Protein AF-A0A536Y989-F1 (afdb_monomer)

Foldseek 3Di:
DDDPVVVVVVVCVVVVDDDPQQAQVSCVVLVHQGCDDPSVVVVVCQVPDDPVPNPPPDPPVVVVVVVVVVVVVVVPD

Secondary structure (DSSP, 8-state):
--SSHHHHHHHHHHTT------SHHHHHHHTPPPSSTTHHHHHHHHHHS-GGGTTS---HHHHHHHHHHHHHTTTT-

Structure (mmCIF, N/CA/C/O backbone):
data_AF-A0A536Y989-F1
#
_entry.id   AF-A0A536Y989-F1
#
loop_
_atom_site.group_PDB
_atom_site.i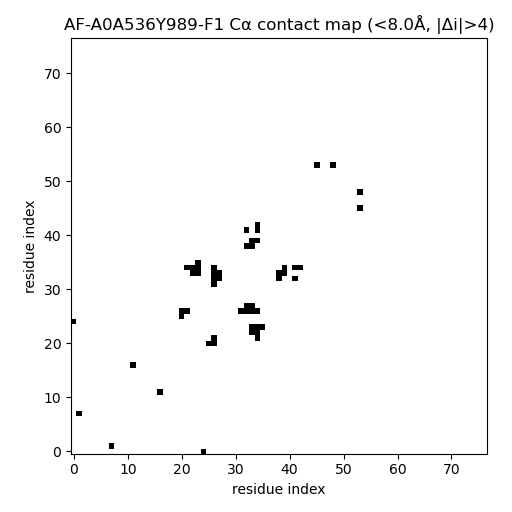d
_atom_site.type_symbol
_atom_site.label_atom_id
_atom_site.label_alt_id
_atom_site.label_comp_id
_atom_site.label_asym_id
_atom_site.label_entity_id
_atom_site.label_seq_id
_atom_site.pdbx_PDB_ins_code
_atom_site.Cartn_x
_atom_site.Cartn_y
_atom_site.Cartn_z
_atom_site.occupancy
_atom_site.B_iso_or_equiv
_atom_site.auth_seq_id
_atom_site.auth_comp_id
_atom_site.auth_asym_id
_atom_site.auth_atom_id
_atom_site.pdbx_PDB_model_num
ATOM 1 N N . SER A 1 1 ? 8.390 3.588 7.550 1.00 71.31 1 SER A N 1
ATOM 2 C CA . SER A 1 1 ? 7.436 3.069 8.538 1.00 71.31 1 SER A CA 1
ATOM 3 C C . SER A 1 1 ? 6.776 4.233 9.250 1.00 71.31 1 SER A C 1
ATOM 5 O O . SER A 1 1 ? 7.250 5.364 9.130 1.00 71.31 1 SER A O 1
ATOM 7 N N . PHE A 1 2 ? 5.679 3.950 9.942 1.00 78.00 2 PHE A N 1
ATOM 8 C CA . PHE A 1 2 ? 5.014 4.908 10.811 1.00 78.00 2 PHE A CA 1
ATOM 9 C C . PHE A 1 2 ? 5.782 5.007 12.133 1.00 78.00 2 PHE A C 1
ATOM 11 O O . PHE A 1 2 ? 6.192 3.988 12.689 1.00 78.00 2 PHE A O 1
ATOM 18 N N . GLN A 1 3 ? 6.002 6.228 12.609 1.00 90.06 3 GLN A N 1
ATOM 19 C CA . GLN A 1 3 ? 6.280 6.469 14.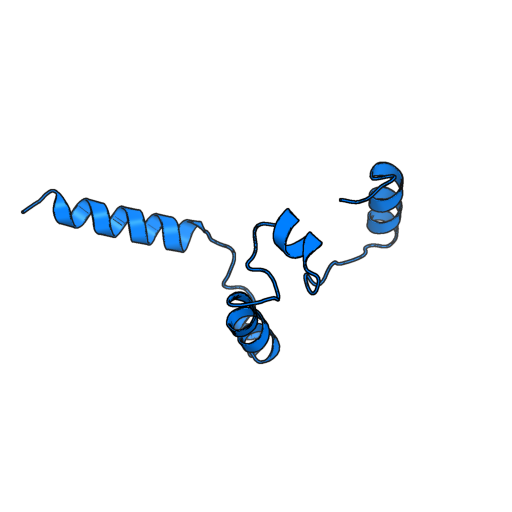025 1.00 90.06 3 GLN A CA 1
ATOM 20 C C . GLN A 1 3 ? 4.948 6.356 14.785 1.00 90.06 3 GLN A C 1
ATOM 22 O O . GLN A 1 3 ? 3.892 6.511 14.174 1.00 90.06 3 GLN A O 1
ATOM 27 N N . GLU A 1 4 ? 4.981 6.041 16.082 1.00 94.75 4 GLU A N 1
ATOM 28 C CA . GLU A 1 4 ? 3.761 5.889 16.904 1.00 94.75 4 GLU A CA 1
ATOM 29 C C . GLU A 1 4 ? 2.734 4.883 16.326 1.00 94.75 4 GLU A C 1
ATOM 31 O O . GLU A 1 4 ? 1.529 5.135 16.294 1.00 94.75 4 GLU A O 1
ATOM 36 N N . THR A 1 5 ? 3.204 3.719 15.862 1.00 94.88 5 THR A N 1
ATOM 37 C CA . THR A 1 5 ? 2.408 2.712 15.127 1.00 94.88 5 THR A CA 1
ATOM 38 C C . THR A 1 5 ? 1.071 2.356 15.784 1.00 94.88 5 THR A C 1
ATOM 40 O O . THR A 1 5 ? 0.051 2.335 15.098 1.00 94.88 5 THR A O 1
ATOM 43 N N . THR A 1 6 ? 1.043 2.119 17.100 1.00 96.00 6 THR A N 1
ATOM 44 C CA . THR A 1 6 ? -0.183 1.754 17.833 1.00 96.00 6 THR A CA 1
ATOM 45 C C . THR A 1 6 ? -1.262 2.825 17.712 1.00 96.00 6 THR A C 1
ATOM 47 O O . THR A 1 6 ? -2.425 2.512 17.455 1.00 96.00 6 THR A O 1
ATOM 50 N N . ARG A 1 7 ? -0.884 4.099 17.853 1.00 96.38 7 ARG A N 1
ATOM 51 C CA . ARG A 1 7 ? -1.814 5.225 17.748 1.00 96.38 7 ARG A CA 1
ATOM 52 C C . ARG A 1 7 ? -2.365 5.339 16.329 1.00 96.38 7 ARG A C 1
ATOM 54 O O . ARG A 1 7 ? -3.579 5.378 16.151 1.00 96.38 7 ARG A O 1
ATOM 61 N N . VAL A 1 8 ? -1.477 5.319 15.332 1.00 94.75 8 VAL A N 1
ATOM 62 C CA . VAL A 1 8 ? -1.843 5.456 13.913 1.00 94.75 8 VAL A CA 1
ATOM 63 C C . VAL A 1 8 ? -2.805 4.346 13.474 1.00 94.75 8 VAL A C 1
ATOM 65 O O . VAL A 1 8 ? -3.808 4.628 12.818 1.00 94.75 8 VAL A O 1
ATOM 68 N N . LEU A 1 9 ? -2.543 3.094 13.867 1.00 95.81 9 LEU A N 1
ATOM 69 C CA . LEU A 1 9 ? -3.410 1.963 13.522 1.00 95.81 9 LEU A CA 1
ATOM 70 C C . LEU A 1 9 ? -4.766 2.026 14.233 1.00 95.81 9 LEU A C 1
ATOM 72 O O . LEU A 1 9 ? -5.786 1.726 13.616 1.00 95.81 9 LEU A O 1
ATOM 76 N N . THR A 1 10 ? -4.797 2.458 15.497 1.00 97.31 10 THR A N 1
ATOM 77 C CA . THR A 1 10 ? -6.047 2.587 16.263 1.00 97.31 10 THR A CA 1
ATOM 78 C C . THR A 1 10 ? -6.964 3.644 15.644 1.00 97.31 10 THR A C 1
ATOM 80 O O . THR A 1 10 ? -8.139 3.379 15.398 1.00 97.31 10 THR A O 1
ATOM 83 N N . GLU A 1 11 ? -6.426 4.824 15.320 1.00 97.00 11 GLU A N 1
ATOM 84 C CA . GLU A 1 11 ? -7.191 5.893 14.667 1.00 97.00 11 GLU A CA 1
ATOM 85 C C . GLU A 1 11 ? -7.698 5.467 13.279 1.00 97.00 11 GLU A C 1
ATOM 87 O O . GLU A 1 11 ? -8.846 5.740 12.926 1.00 97.00 11 GLU A O 1
ATOM 92 N N . ALA A 1 12 ? -6.872 4.767 12.492 1.00 96.12 12 ALA A N 1
ATOM 93 C CA . ALA A 1 12 ? -7.266 4.261 11.179 1.00 96.12 12 ALA A CA 1
ATOM 94 C C . ALA A 1 12 ? -8.387 3.214 11.261 1.00 96.12 12 ALA A C 1
ATOM 96 O O . ALA A 1 12 ? -9.321 3.280 10.462 1.00 96.12 12 ALA A O 1
ATOM 97 N N . ALA A 1 13 ? -8.323 2.297 12.233 1.00 97.38 13 ALA A N 1
ATOM 98 C CA . ALA A 1 13 ? -9.337 1.268 12.445 1.00 97.38 13 ALA A CA 1
ATOM 99 C C . ALA A 1 13 ? -10.682 1.871 12.872 1.00 97.38 13 ALA A C 1
ATOM 101 O O . ALA A 1 13 ? -11.713 1.533 12.296 1.00 97.38 13 ALA A O 1
ATOM 102 N N . ILE A 1 14 ? -10.668 2.814 13.823 1.00 97.94 14 ILE A N 1
ATOM 103 C CA . ILE A 1 14 ? -11.878 3.514 14.287 1.00 97.94 14 ILE A CA 1
ATOM 104 C C . ILE A 1 14 ? -12.538 4.288 13.141 1.00 97.94 14 ILE A C 1
ATOM 106 O O . ILE A 1 14 ? -13.757 4.269 12.997 1.00 97.94 14 ILE A O 1
ATOM 110 N N . MET A 1 15 ? -11.740 4.962 12.313 1.00 97.25 15 MET A N 1
ATOM 111 C CA . MET A 1 15 ? -12.239 5.749 11.182 1.00 97.25 15 MET A CA 1
ATOM 112 C C . MET A 1 15 ? -12.550 4.903 9.936 1.00 97.25 15 MET A C 1
ATOM 114 O O . MET A 1 15 ? -13.033 5.450 8.947 1.00 97.25 15 MET A O 1
ATOM 118 N N . GLY A 1 16 ? -12.240 3.601 9.940 1.00 95.88 16 GLY A N 1
ATOM 119 C CA . GLY A 1 16 ? -12.379 2.733 8.767 1.00 95.88 16 GLY A CA 1
ATOM 120 C C . GLY A 1 16 ? -11.566 3.209 7.555 1.00 95.88 16 GLY A C 1
ATOM 121 O O . GLY A 1 16 ? -12.029 3.092 6.418 1.00 95.88 16 GLY A O 1
ATOM 122 N N . LYS A 1 17 ? -10.380 3.795 7.782 1.00 95.62 17 LYS A N 1
ATOM 123 C CA . LYS A 1 17 ? -9.539 4.349 6.709 1.00 95.62 17 LYS A CA 1
ATOM 124 C C . LYS A 1 17 ? -9.080 3.247 5.755 1.00 95.62 17 LYS A C 1
ATOM 126 O O . LYS A 1 17 ? -8.658 2.177 6.186 1.00 95.62 17 LYS A O 1
ATOM 131 N N . LYS A 1 18 ? -9.115 3.550 4.458 1.00 93.62 18 LYS A N 1
ATOM 132 C CA . LYS A 1 18 ? -8.567 2.707 3.391 1.00 93.62 18 LYS A CA 1
ATOM 133 C C . LYS A 1 18 ? -7.321 3.365 2.814 1.00 93.62 18 LYS A C 1
ATOM 135 O O . LYS A 1 18 ? -7.279 4.587 2.682 1.00 93.62 18 LYS A O 1
ATOM 140 N N . ASP A 1 19 ? -6.330 2.542 2.503 1.00 92.12 19 ASP A N 1
ATOM 141 C CA . ASP A 1 19 ? -5.114 2.953 1.809 1.00 92.12 19 ASP A CA 1
ATOM 142 C C . ASP A 1 19 ? -5.232 2.538 0.338 1.00 92.12 19 ASP A C 1
ATOM 144 O O . ASP A 1 19 ? -5.494 1.373 0.034 1.00 92.12 19 ASP A O 1
ATOM 148 N N . ASP A 1 20 ? -5.076 3.503 -0.567 1.00 91.19 20 ASP A N 1
ATOM 149 C CA . ASP A 1 20 ? -5.204 3.291 -2.011 1.00 91.19 20 ASP A CA 1
ATOM 150 C C . ASP A 1 20 ? -3.880 2.871 -2.677 1.00 91.19 20 ASP A C 1
ATOM 152 O O . ASP A 1 20 ? -3.818 2.765 -3.903 1.00 91.19 20 ASP A O 1
ATOM 156 N N . LEU A 1 21 ? -2.807 2.671 -1.904 1.00 90.69 21 LEU A N 1
ATOM 157 C CA . LEU A 1 21 ? -1.498 2.213 -2.370 1.00 90.69 21 LEU A CA 1
ATOM 158 C C . LEU A 1 21 ? -0.911 3.068 -3.515 1.00 90.69 21 LEU A C 1
ATOM 160 O O . LEU A 1 21 ? -0.370 2.556 -4.498 1.00 90.69 21 LEU A O 1
ATOM 164 N N . ARG A 1 22 ? -1.016 4.394 -3.405 1.00 89.62 22 ARG A N 1
ATOM 165 C CA . ARG A 1 22 ? -0.502 5.391 -4.362 1.00 89.62 22 ARG A CA 1
ATOM 166 C C . ARG A 1 22 ? 0.936 5.843 -4.082 1.00 89.62 22 ARG A C 1
ATOM 168 O O . ARG A 1 22 ? 1.582 6.403 -4.965 1.00 89.62 22 ARG A O 1
ATOM 175 N N . GLY A 1 23 ? 1.422 5.653 -2.864 1.00 91.69 23 GLY A N 1
ATOM 176 C CA . GLY A 1 23 ? 2.713 6.097 -2.359 1.00 91.69 23 GLY A CA 1
ATOM 177 C C . GLY A 1 23 ? 3.819 5.051 -2.479 1.00 91.69 23 GLY A C 1
ATOM 178 O O . GLY A 1 23 ? 3.594 3.861 -2.682 1.00 91.69 23 GLY A O 1
ATOM 179 N N . LEU A 1 24 ? 5.066 5.493 -2.322 1.00 93.94 24 LEU A N 1
ATOM 180 C CA . LEU A 1 24 ? 6.226 4.604 -2.407 1.00 93.94 24 LEU A CA 1
ATOM 181 C C . LEU A 1 24 ? 6.287 3.620 -1.228 1.00 93.94 24 LEU A C 1
ATOM 183 O O . LEU A 1 24 ? 6.425 2.418 -1.425 1.00 93.94 24 LEU A O 1
ATOM 187 N N . LYS A 1 25 ? 6.182 4.126 0.007 1.00 93.19 25 LYS A N 1
ATOM 188 C CA . LYS A 1 25 ? 6.419 3.326 1.221 1.00 93.19 25 LYS A CA 1
ATOM 189 C C . LYS A 1 25 ? 5.363 2.242 1.435 1.00 93.19 25 LYS A C 1
ATOM 191 O O . LYS A 1 25 ? 5.731 1.136 1.798 1.00 93.19 25 LYS A O 1
ATOM 196 N N . GLU A 1 26 ? 4.088 2.538 1.214 1.00 92.81 26 GLU A N 1
ATOM 197 C CA . GLU A 1 26 ? 2.998 1.558 1.343 1.00 92.81 26 GLU A CA 1
ATOM 198 C C . GLU A 1 26 ? 3.128 0.399 0.346 1.00 92.81 26 GLU A C 1
ATOM 200 O O . GLU A 1 26 ? 3.035 -0.755 0.753 1.00 92.81 26 GLU A O 1
ATOM 205 N N . ASN A 1 27 ? 3.471 0.675 -0.920 1.00 92.88 27 ASN A N 1
ATOM 206 C CA . ASN A 1 27 ? 3.727 -0.379 -1.907 1.00 92.88 27 ASN A CA 1
ATOM 207 C C . ASN A 1 27 ? 4.922 -1.252 -1.505 1.00 92.88 27 ASN A C 1
ATOM 209 O O . ASN A 1 27 ? 4.840 -2.473 -1.607 1.00 92.88 27 ASN A O 1
ATOM 213 N N . VAL A 1 28 ? 5.995 -0.646 -0.977 1.00 94.44 28 VAL A N 1
ATOM 214 C CA . VAL A 1 28 ? 7.148 -1.397 -0.448 1.00 94.44 28 VAL A CA 1
ATOM 215 C C . VAL A 1 28 ? 6.749 -2.278 0.738 1.00 94.44 28 VAL A C 1
ATOM 217 O O . VAL A 1 28 ? 7.169 -3.426 0.801 1.00 94.44 28 VAL A O 1
ATOM 220 N N . ILE A 1 29 ? 5.939 -1.765 1.668 1.00 92.12 29 ILE A N 1
ATOM 221 C CA . ILE A 1 29 ? 5.506 -2.512 2.861 1.00 92.12 29 ILE A CA 1
ATOM 222 C C . ILE A 1 29 ? 4.630 -3.713 2.478 1.00 92.12 29 ILE A C 1
ATOM 224 O O . ILE A 1 29 ? 4.767 -4.773 3.081 1.00 92.12 29 ILE A O 1
ATOM 228 N N . VAL A 1 30 ? 3.751 -3.557 1.484 1.00 91.62 30 VAL A N 1
ATOM 229 C CA . VAL A 1 30 ? 2.834 -4.613 1.018 1.00 91.62 30 VAL A CA 1
ATOM 230 C C . VAL A 1 30 ? 3.512 -5.586 0.037 1.00 91.62 30 VAL A C 1
ATOM 232 O O . VAL A 1 30 ? 2.996 -6.674 -0.198 1.00 91.62 30 VAL A O 1
ATOM 235 N N . GLY A 1 31 ? 4.676 -5.232 -0.518 1.00 91.88 31 GLY A N 1
ATOM 236 C CA . GLY A 1 31 ? 5.406 -6.064 -1.484 1.00 91.88 31 GLY A CA 1
ATOM 237 C C . GLY A 1 31 ? 4.911 -5.928 -2.929 1.00 91.88 31 GLY A C 1
ATOM 238 O O . GLY A 1 31 ? 5.094 -6.835 -3.734 1.00 91.88 31 GLY A O 1
ATOM 239 N N . ARG A 1 32 ? 4.280 -4.799 -3.272 1.00 89.50 32 ARG A N 1
ATOM 240 C CA . ARG A 1 32 ? 3.806 -4.478 -4.625 1.00 89.50 32 ARG A CA 1
ATOM 241 C C . ARG A 1 32 ? 4.833 -3.625 -5.371 1.00 89.50 32 ARG A C 1
ATOM 243 O O . ARG A 1 32 ? 5.601 -2.878 -4.765 1.00 89.50 32 ARG A O 1
ATOM 250 N N . LEU A 1 33 ? 4.812 -3.688 -6.704 1.00 91.94 33 LEU A N 1
ATOM 251 C CA . LEU A 1 33 ? 5.648 -2.834 -7.544 1.00 91.94 33 LEU A CA 1
ATOM 252 C C . LEU A 1 33 ? 5.415 -1.350 -7.212 1.00 91.94 33 LEU A C 1
ATOM 254 O O . LEU A 1 33 ? 4.276 -0.900 -7.106 1.00 91.94 33 LEU A O 1
ATOM 258 N N . ILE A 1 34 ? 6.491 -0.591 -7.022 1.00 93.75 34 ILE A N 1
ATOM 259 C CA . ILE A 1 34 ? 6.432 0.804 -6.570 1.00 93.75 34 ILE A CA 1
ATOM 260 C C . ILE A 1 34 ? 6.047 1.772 -7.702 1.00 93.75 34 ILE A C 1
ATOM 262 O O . ILE A 1 34 ? 6.389 1.523 -8.855 1.00 93.75 34 ILE A O 1
ATOM 266 N N . PRO A 1 35 ? 5.398 2.914 -7.415 1.00 93.31 35 PRO A N 1
ATOM 267 C CA . PRO A 1 35 ? 5.029 3.914 -8.422 1.00 93.31 35 PRO A CA 1
ATOM 268 C C . PRO A 1 35 ? 6.225 4.806 -8.801 1.00 93.31 35 PRO A C 1
ATOM 270 O O . PRO A 1 35 ? 6.173 6.028 -8.695 1.00 93.31 35 PRO A O 1
ATOM 273 N N . ALA A 1 36 ? 7.344 4.191 -9.178 1.00 92.88 36 ALA A N 1
ATOM 274 C CA . ALA A 1 36 ? 8.563 4.872 -9.598 1.00 92.88 36 ALA A CA 1
ATOM 275 C C . ALA A 1 36 ? 9.373 3.985 -10.555 1.00 92.88 36 ALA A C 1
ATOM 277 O O . ALA A 1 36 ? 9.269 2.758 -10.515 1.00 92.88 36 ALA A O 1
ATOM 278 N N . GLY A 1 37 ? 10.192 4.605 -11.410 1.00 94.31 37 GLY A N 1
ATOM 279 C CA . GLY A 1 37 ? 11.059 3.891 -12.353 1.00 94.31 37 GLY A CA 1
ATOM 280 C C . GLY A 1 37 ? 10.281 2.917 -13.245 1.00 94.31 37 GLY A C 1
ATOM 281 O O . GLY A 1 37 ? 9.271 3.286 -13.844 1.00 94.31 37 GLY A O 1
ATOM 282 N N . THR A 1 38 ? 10.729 1.661 -13.294 1.00 91.75 38 THR A N 1
ATOM 283 C CA . THR A 1 38 ? 10.097 0.580 -14.072 1.00 91.75 38 THR A CA 1
ATOM 284 C C . THR A 1 38 ? 8.673 0.261 -13.614 1.00 91.75 38 THR A C 1
ATOM 286 O O . THR A 1 38 ? 7.859 -0.204 -14.409 1.00 91.75 38 THR A O 1
ATOM 289 N N . GLY A 1 39 ? 8.326 0.579 -12.365 1.00 90.62 39 GLY A N 1
ATOM 290 C CA . GLY A 1 39 ? 6.984 0.379 -11.834 1.00 90.62 39 GLY A CA 1
ATOM 291 C C . GLY A 1 39 ? 5.938 1.396 -12.286 1.00 90.62 39 GLY A C 1
ATOM 292 O O . GLY A 1 39 ? 4.743 1.157 -12.118 1.00 90.62 39 GLY A O 1
ATOM 293 N N . MET A 1 40 ? 6.341 2.498 -12.930 1.00 92.06 40 MET A N 1
ATOM 294 C CA . MET A 1 40 ? 5.399 3.500 -13.447 1.00 92.06 40 MET A CA 1
ATOM 295 C C . MET A 1 40 ? 4.463 2.942 -14.521 1.00 92.06 40 MET A C 1
ATOM 297 O O . MET A 1 40 ? 3.283 3.286 -14.531 1.00 92.06 40 MET A O 1
ATOM 301 N N . ALA A 1 41 ? 4.961 2.073 -15.405 1.00 89.56 41 ALA A N 1
ATOM 302 C CA . ALA A 1 41 ? 4.147 1.478 -16.465 1.00 89.56 41 ALA A CA 1
ATOM 303 C C . ALA A 1 41 ? 2.968 0.682 -15.882 1.00 89.56 41 ALA A C 1
ATOM 305 O O . ALA A 1 41 ? 1.824 0.860 -16.297 1.00 89.56 41 ALA A O 1
ATOM 306 N N . TYR A 1 42 ? 3.245 -0.112 -14.848 1.00 88.81 42 TYR A N 1
ATOM 307 C CA . TYR A 1 42 ? 2.254 -0.908 -14.136 1.00 88.81 42 TYR A CA 1
ATOM 308 C C . TYR A 1 42 ? 1.191 -0.051 -13.438 1.00 88.81 42 TYR A C 1
ATOM 310 O O . TYR A 1 42 ? -0.010 -0.287 -13.578 1.00 88.81 42 TYR A O 1
ATOM 318 N N . HIS A 1 43 ? 1.617 0.997 -12.727 1.00 89.88 43 HIS A N 1
ATOM 319 C CA . HIS A 1 43 ? 0.696 1.917 -12.056 1.00 89.88 43 HIS A CA 1
ATOM 320 C C . HIS A 1 43 ? -0.143 2.742 -13.039 1.00 89.88 43 HIS A C 1
ATOM 322 O O . HIS A 1 43 ? -1.315 3.000 -12.773 1.00 89.88 43 HIS A O 1
ATOM 328 N N . ASN A 1 44 ? 0.417 3.129 -14.188 1.00 88.62 44 ASN A N 1
ATOM 329 C CA . ASN A 1 44 ? -0.317 3.842 -15.236 1.00 88.62 44 ASN A CA 1
ATOM 330 C C . ASN A 1 44 ? -1.361 2.946 -15.914 1.00 88.62 44 ASN A C 1
ATOM 332 O O . ASN A 1 44 ? -2.491 3.385 -16.121 1.00 88.62 44 ASN A O 1
ATOM 336 N N . ALA A 1 45 ? -1.014 1.691 -16.209 1.00 87.44 45 ALA A N 1
ATOM 337 C CA . ALA A 1 45 ? -1.955 0.715 -16.750 1.00 87.44 45 ALA A CA 1
ATOM 338 C C . ALA A 1 45 ? -3.121 0.476 -15.777 1.00 87.44 45 ALA A C 1
ATOM 340 O O . ALA A 1 45 ? -4.280 0.585 -16.165 1.00 87.44 45 ALA A O 1
ATOM 341 N N . ARG A 1 46 ? -2.818 0.273 -14.488 1.00 84.69 46 ARG A N 1
ATOM 342 C CA . ARG A 1 46 ? -3.815 0.114 -13.418 1.00 84.69 46 ARG A CA 1
ATOM 343 C C . ARG A 1 46 ? -4.770 1.300 -13.277 1.00 84.69 46 ARG A C 1
ATOM 345 O O . ARG A 1 46 ? -5.958 1.086 -13.075 1.00 84.69 46 ARG A O 1
ATOM 352 N N . LYS A 1 47 ? -4.276 2.538 -13.383 1.00 83.50 47 LYS A N 1
ATOM 353 C CA . LYS A 1 47 ? -5.120 3.749 -13.318 1.00 83.50 47 LYS A CA 1
ATOM 354 C C . LYS A 1 47 ? -6.112 3.849 -14.477 1.00 83.50 47 LYS A C 1
ATOM 356 O O . LYS A 1 47 ? -7.177 4.429 -14.303 1.00 83.50 47 LYS A O 1
ATOM 361 N N . ASN A 1 48 ? -5.749 3.301 -15.634 1.00 82.75 48 ASN A N 1
ATOM 362 C CA . ASN A 1 48 ? -6.539 3.382 -16.859 1.00 82.75 48 ASN A CA 1
ATOM 363 C C . ASN A 1 48 ? -7.382 2.119 -17.113 1.00 82.75 48 ASN A C 1
ATOM 365 O O . ASN A 1 48 ? -8.156 2.090 -18.068 1.00 82.75 48 ASN A O 1
ATOM 369 N N . ALA A 1 49 ? -7.224 1.075 -16.294 1.00 76.75 49 ALA A N 1
ATOM 370 C CA . ALA A 1 49 ? -7.913 -0.192 -16.478 1.00 76.75 49 ALA A CA 1
ATOM 371 C C . ALA A 1 49 ? -9.406 -0.077 -16.114 1.00 76.75 49 ALA A C 1
ATOM 373 O O . ALA A 1 49 ? -9.757 0.564 -15.117 1.00 76.75 49 ALA A O 1
ATOM 374 N N . PRO A 1 50 ? -10.307 -0.714 -16.885 1.00 70.44 50 PRO A N 1
ATOM 375 C CA . PRO A 1 50 ? -11.71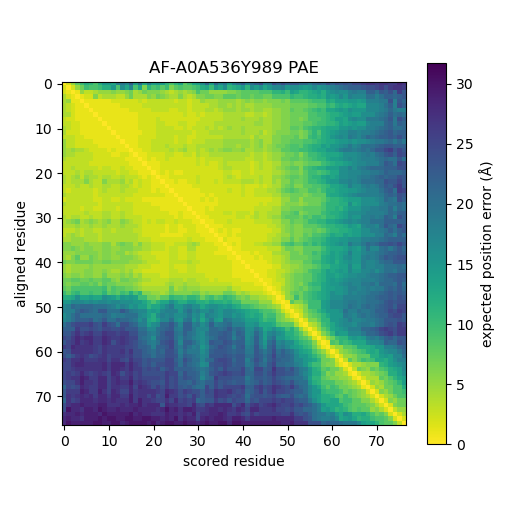5 -0.788 -16.529 1.00 70.44 50 PRO A CA 1
ATOM 376 C C . PRO A 1 50 ? -11.894 -1.559 -15.208 1.00 70.44 50 PRO A C 1
ATOM 378 O O . PRO A 1 50 ? -11.163 -2.517 -14.945 1.00 70.44 50 PRO A O 1
ATOM 381 N N . PRO A 1 51 ? -12.894 -1.199 -14.382 1.00 62.75 51 PRO A N 1
ATOM 382 C CA . PRO A 1 51 ? -13.037 -1.707 -13.015 1.00 62.75 51 PRO A CA 1
ATOM 383 C C . PRO A 1 51 ? -13.149 -3.237 -12.902 1.00 62.75 51 PRO A C 1
ATOM 385 O O . PRO A 1 51 ? -12.830 -3.794 -11.855 1.00 62.75 51 PRO A O 1
ATOM 388 N N . ALA A 1 52 ? -13.533 -3.924 -13.980 1.00 62.78 52 ALA A N 1
ATOM 389 C CA . ALA A 1 52 ? -13.598 -5.383 -14.046 1.00 62.78 52 ALA A CA 1
ATOM 390 C C . ALA A 1 52 ? -12.228 -6.083 -13.906 1.00 62.78 52 ALA A C 1
ATOM 392 O O . ALA A 1 52 ? -12.186 -7.232 -13.486 1.00 62.78 52 ALA A O 1
ATOM 393 N N . GLN A 1 53 ? -11.117 -5.409 -14.222 1.00 55.84 53 GLN A N 1
ATOM 394 C CA . GLN A 1 53 ? -9.766 -5.998 -14.224 1.00 55.84 53 GLN A CA 1
ATOM 395 C C . GLN A 1 53 ? -8.973 -5.723 -12.933 1.00 55.84 53 GLN A C 1
ATOM 397 O O . GLN A 1 53 ? -7.846 -6.182 -12.780 1.00 55.84 53 GLN A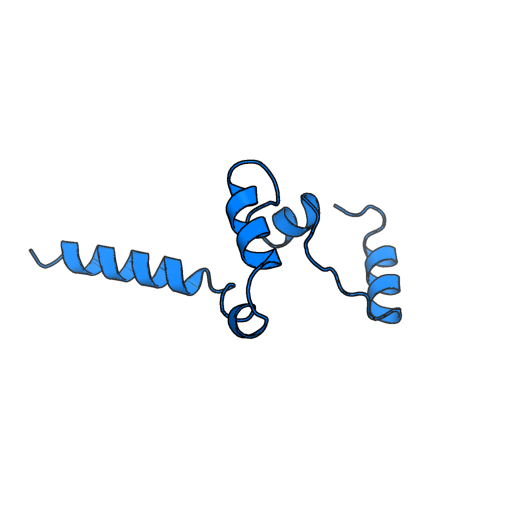 O 1
ATOM 402 N N . LEU A 1 54 ? -9.544 -4.984 -11.976 1.00 57.84 54 LEU A N 1
ATOM 403 C CA . LEU A 1 54 ? -8.837 -4.556 -10.761 1.00 57.84 54 LEU A CA 1
ATOM 404 C C . LEU A 1 54 ? -8.649 -5.675 -9.718 1.00 57.84 54 LEU A C 1
ATOM 406 O O . LEU A 1 54 ? -7.870 -5.498 -8.781 1.00 57.84 54 LEU A O 1
ATOM 410 N N . PHE A 1 55 ? -9.340 -6.808 -9.878 1.00 54.38 55 PHE A N 1
ATOM 411 C CA . PHE A 1 55 ? -9.380 -7.901 -8.898 1.00 54.38 55 PHE A CA 1
ATOM 412 C C . PHE A 1 55 ? -8.437 -9.078 -9.201 1.00 54.38 55 PHE A C 1
ATOM 414 O O . PHE A 1 55 ? -8.331 -9.972 -8.370 1.00 54.38 55 PHE A O 1
ATOM 421 N N . GLU A 1 56 ? -7.733 -9.087 -10.337 1.00 51.16 56 GLU A N 1
ATOM 422 C CA . GLU A 1 56 ? -6.939 -10.258 -10.763 1.00 51.16 56 GLU A CA 1
ATOM 423 C C . GLU A 1 56 ? -5.489 -10.290 -10.255 1.00 51.16 56 GLU A C 1
ATOM 425 O O . GLU A 1 56 ? -4.827 -11.314 -10.334 1.00 51.16 56 GLU A O 1
ATOM 430 N N . GLU A 1 57 ? -4.948 -9.216 -9.690 1.00 50.47 57 GLU A N 1
ATOM 431 C CA . GLU A 1 57 ? -3.493 -9.136 -9.524 1.00 50.47 57 GLU A CA 1
ATOM 432 C C . GLU A 1 57 ? -3.078 -8.932 -8.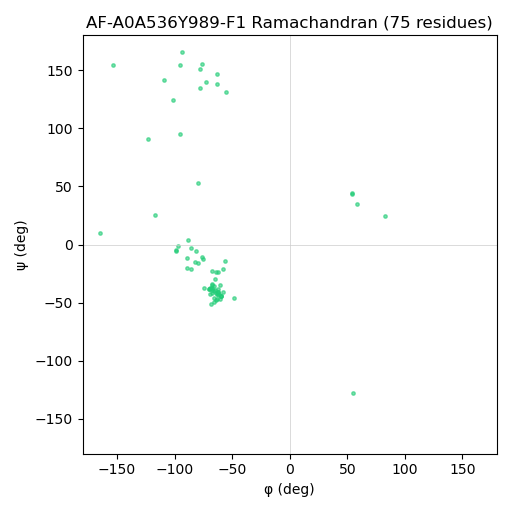070 1.00 50.47 57 GLU A C 1
ATOM 434 O O . GLU A 1 57 ? -2.937 -7.807 -7.567 1.00 50.47 57 GLU A O 1
ATOM 439 N N . GLY A 1 58 ? -2.869 -10.076 -7.426 1.00 47.47 58 GLY A N 1
ATOM 440 C CA . GLY A 1 58 ? -2.266 -10.216 -6.108 1.00 47.47 58 GLY A CA 1
ATOM 441 C C . GLY A 1 58 ? -1.827 -11.643 -5.776 1.00 47.47 58 GLY A C 1
ATOM 442 O O . GLY A 1 58 ? -1.475 -11.893 -4.629 1.00 47.47 58 GLY A O 1
ATOM 443 N N . THR A 1 59 ? -1.834 -12.583 -6.726 1.00 41.00 59 THR A N 1
ATOM 444 C CA . THR A 1 59 ? -1.250 -13.911 -6.532 1.00 41.00 59 THR A CA 1
ATOM 445 C C . THR A 1 59 ? 0.178 -13.930 -7.085 1.00 41.00 59 THR A C 1
ATOM 447 O O . THR A 1 59 ? 0.377 -14.256 -8.252 1.00 41.00 59 THR A O 1
ATOM 450 N N . PRO A 1 60 ? 1.214 -13.710 -6.248 1.00 50.53 60 PRO A N 1
ATOM 451 C CA . PRO A 1 60 ? 2.552 -14.220 -6.564 1.00 50.53 60 PRO A CA 1
ATOM 452 C C . PRO A 1 60 ? 2.531 -15.747 -6.776 1.00 50.53 60 PRO A C 1
ATOM 454 O O . PRO A 1 60 ? 3.465 -16.303 -7.339 1.00 50.53 60 PRO A O 1
ATOM 457 N N . ALA A 1 61 ? 1.444 -16.423 -6.377 1.00 46.94 61 ALA A N 1
ATOM 458 C CA . ALA A 1 61 ? 1.174 -17.811 -6.719 1.00 46.94 61 ALA A CA 1
ATOM 459 C C . ALA A 1 61 ? 1.049 -18.052 -8.234 1.00 46.94 61 ALA A C 1
ATOM 461 O O . ALA A 1 61 ? 1.526 -19.081 -8.678 1.00 46.94 61 ALA A O 1
ATOM 462 N N . ALA A 1 62 ? 0.509 -17.126 -9.038 1.00 48.69 62 ALA A N 1
ATOM 463 C CA . ALA A 1 62 ? 0.391 -17.349 -10.485 1.00 48.69 62 ALA A CA 1
ATOM 464 C C . ALA A 1 62 ? 1.765 -17.331 -11.183 1.00 48.69 62 ALA A C 1
ATOM 466 O O . ALA A 1 62 ? 2.036 -18.151 -12.058 1.00 48.69 62 ALA A O 1
ATOM 467 N N . GLU A 1 63 ? 2.669 -16.446 -10.751 1.00 46.88 63 GLU A N 1
ATOM 468 C CA . GLU A 1 63 ? 4.047 -16.396 -11.261 1.00 46.88 63 GLU A CA 1
ATOM 469 C C . GLU A 1 63 ? 4.907 -17.547 -10.708 1.00 46.88 63 GLU A C 1
ATOM 471 O O . GLU A 1 63 ? 5.703 -18.130 -11.445 1.00 46.88 63 GLU A O 1
ATOM 476 N N . ALA A 1 64 ? 4.720 -17.929 -9.437 1.00 52.66 64 ALA A N 1
ATOM 477 C CA . ALA A 1 64 ? 5.414 -19.067 -8.829 1.00 52.66 64 ALA A CA 1
ATOM 478 C C . ALA A 1 64 ? 4.960 -20.419 -9.411 1.00 52.66 64 ALA A C 1
ATOM 480 O O . ALA A 1 64 ? 5.787 -21.305 -9.620 1.00 52.66 64 ALA A O 1
ATOM 481 N N . GLU A 1 65 ? 3.671 -20.576 -9.716 1.00 48.09 65 GLU A N 1
ATOM 482 C CA . GLU A 1 65 ? 3.113 -21.773 -10.351 1.00 48.09 65 GLU A CA 1
ATOM 483 C C . GLU A 1 65 ? 3.566 -21.884 -11.815 1.00 48.09 65 GLU A C 1
ATOM 485 O O . GLU A 1 65 ? 3.960 -22.964 -12.256 1.00 48.09 65 GLU A O 1
ATOM 490 N N . ALA A 1 66 ? 3.649 -20.762 -12.542 1.00 52.62 66 ALA A N 1
ATOM 491 C CA . ALA A 1 66 ? 4.215 -20.732 -13.892 1.00 52.62 66 ALA A CA 1
ATOM 492 C C . ALA A 1 66 ? 5.722 -21.064 -13.915 1.00 52.62 66 ALA A C 1
ATOM 494 O O . ALA A 1 66 ? 6.181 -21.802 -14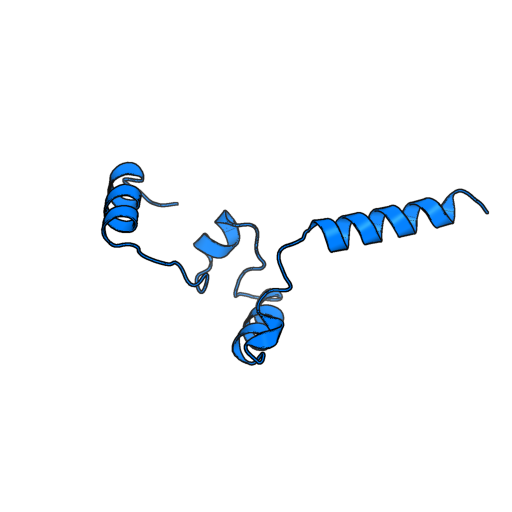.790 1.00 52.62 66 ALA A O 1
ATOM 495 N N . ALA A 1 67 ? 6.497 -20.574 -12.939 1.00 56.00 67 ALA A N 1
ATOM 496 C CA . ALA A 1 67 ? 7.918 -20.903 -12.811 1.00 56.00 67 ALA A CA 1
ATOM 497 C C . ALA A 1 67 ? 8.149 -22.379 -12.431 1.00 56.00 67 ALA A C 1
ATOM 499 O O . ALA A 1 67 ? 9.064 -23.015 -12.958 1.00 56.00 67 ALA A O 1
ATOM 500 N N . ALA A 1 68 ? 7.301 -22.949 -11.569 1.00 55.62 68 ALA A N 1
ATOM 501 C CA . ALA A 1 68 ? 7.355 -24.367 -11.215 1.00 55.62 68 ALA A CA 1
ATOM 502 C C . ALA A 1 68 ? 6.986 -25.279 -12.403 1.00 55.62 68 ALA A C 1
ATOM 504 O O . ALA A 1 68 ? 7.646 -26.294 -12.627 1.00 55.62 68 ALA A O 1
ATOM 505 N N . ALA A 1 69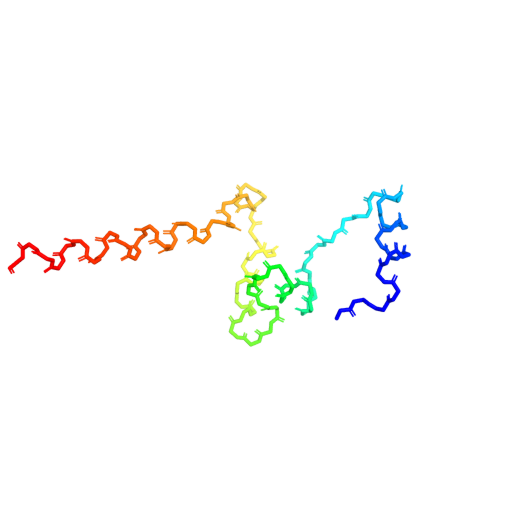 ? 5.992 -24.895 -13.212 1.00 54.41 69 ALA A N 1
ATOM 506 C CA . ALA A 1 69 ? 5.605 -25.642 -14.410 1.00 54.41 69 ALA A CA 1
ATOM 507 C C . ALA A 1 69 ? 6.704 -25.647 -15.491 1.00 54.41 69 ALA A C 1
ATOM 509 O O . ALA A 1 69 ? 6.919 -26.663 -16.152 1.00 54.41 69 ALA A O 1
ATOM 510 N N . ALA A 1 70 ? 7.448 -24.545 -15.643 1.00 54.28 70 ALA A N 1
ATOM 511 C CA . ALA A 1 70 ? 8.566 -24.467 -16.585 1.00 54.28 70 ALA A CA 1
ATOM 512 C C . ALA A 1 70 ? 9.754 -25.364 -16.181 1.00 54.28 70 ALA A C 1
ATOM 514 O O . ALA A 1 70 ? 10.410 -25.936 -17.050 1.00 54.28 70 ALA A O 1
ATOM 515 N N . ALA A 1 71 ? 10.008 -25.535 -14.879 1.00 56.78 71 ALA A N 1
ATOM 516 C CA . ALA A 1 71 ? 11.068 -26.415 -14.385 1.00 56.78 71 ALA A CA 1
ATOM 517 C C . ALA A 1 71 ? 10.753 -27.906 -14.619 1.00 56.78 71 ALA A C 1
ATOM 519 O O . ALA A 1 71 ? 11.639 -28.666 -15.006 1.00 56.78 71 ALA A O 1
ATOM 520 N N . ALA A 1 72 ? 9.487 -28.315 -14.476 1.00 55.78 72 ALA A N 1
ATOM 521 C CA . ALA A 1 72 ? 9.065 -29.707 -14.664 1.00 55.78 72 ALA A CA 1
ATOM 522 C C . ALA A 1 72 ? 9.164 -30.200 -16.124 1.00 55.78 72 ALA A C 1
ATOM 524 O O . ALA A 1 72 ? 9.286 -31.400 -16.367 1.00 55.78 72 ALA A O 1
ATOM 525 N N . HIS A 1 73 ? 9.145 -29.296 -17.111 1.00 53.22 73 HIS A N 1
ATOM 526 C CA . HIS A 1 73 ? 9.312 -29.664 -18.521 1.00 53.22 73 HIS A CA 1
ATOM 527 C C . HIS A 1 73 ? 10.765 -29.914 -18.943 1.00 53.22 73 HIS A C 1
ATOM 529 O O . HIS A 1 73 ? 10.982 -30.532 -19.983 1.00 53.22 73 HIS A O 1
ATOM 535 N N . ILE A 1 74 ? 11.750 -29.481 -18.153 1.00 59.47 74 ILE A N 1
ATOM 536 C CA . ILE A 1 74 ? 13.172 -29.677 -18.470 1.00 59.47 74 ILE A CA 1
ATOM 537 C C . ILE A 1 74 ? 13.672 -31.051 -17.982 1.00 59.47 74 ILE A C 1
ATOM 539 O O . ILE A 1 74 ? 14.642 -31.569 -18.521 1.00 59.47 74 ILE A O 1
ATOM 543 N N . GLU A 1 75 ? 12.993 -31.690 -17.023 1.00 50.25 75 GLU A N 1
ATOM 544 C CA . GLU A 1 75 ? 13.456 -32.943 -16.394 1.00 50.25 75 GLU A CA 1
ATOM 545 C C . GLU A 1 75 ? 13.057 -34.235 -17.149 1.00 50.25 75 GLU A C 1
ATOM 547 O O . GLU A 1 75 ? 13.472 -35.322 -16.765 1.00 50.25 75 GLU A O 1
ATOM 552 N N . ASN A 1 76 ? 12.291 -34.146 -18.245 1.00 56.19 76 ASN A N 1
ATOM 553 C CA . ASN A 1 76 ? 11.835 -35.305 -19.043 1.00 56.19 76 ASN A CA 1
ATOM 554 C C . ASN A 1 76 ? 12.365 -35.323 -20.495 1.00 56.19 76 ASN A C 1
ATOM 556 O O . ASN A 1 76 ? 11.719 -35.897 -21.376 1.00 56.19 76 ASN A O 1
ATOM 560 N N . ALA A 1 77 ? 13.514 -34.692 -20.757 1.00 45.06 77 ALA A N 1
ATOM 561 C CA . ALA A 1 77 ? 14.202 -34.731 -22.053 1.00 45.06 77 ALA A CA 1
ATOM 562 C C . ALA A 1 77 ? 15.536 -35.484 -21.970 1.00 45.06 77 ALA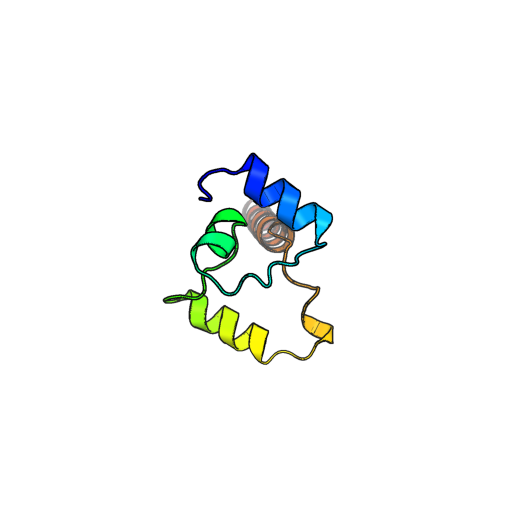 A C 1
ATOM 564 O O . ALA A 1 77 ? 16.297 -35.230 -21.010 1.00 45.06 77 ALA A O 1
#

pLDDT: mean 77.64, std 19.09, range [41.0, 97.94]

Sequence (77 aa):
SFQETTRVLTEAAIMGKKDDLRGLKENVIVGRLIPAGTGMAYHNARKNAPPAQLFEEGTPAAEAEAAAAAAAHIENA

Solvent-accessible surface area (backbone atoms only — not comparable to full-atom values): 4941 Å² total; per-residue (Å²): 133,73,77,67,52,71,60,56,53,51,56,35,59,77,68,66,64,81,84,86,65,79,47,58,67,58,16,56,75,74,71,45,81,33,70,49,78,84,26,36,61,58,51,53,49,59,74,70,50,61,80,87,66,72,81,76,81,81,55,70,59,61,59,50,49,52,54,52,54,59,56,63,65,64,77,80,116

Nearest PDB structures (foldseek):
  8gzh-assembly1_Z  TM=9.428E-01  e=2.081E-03  Synechocystis sp. PCC 6803
  8syi-assembly1_Z  TM=8.922E-01  e=2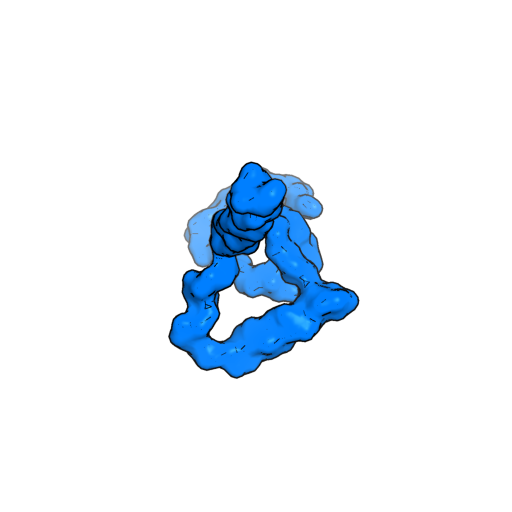.580E-03  Synechococcus elongatus
  8rbo-assembly1_C  TM=9.287E-01  e=1.005E-02  Pyrococcus furiosus DSM 3638
  1ynn-assembly1_J  TM=6.993E-01  e=2.771E-03  Thermus aquaticus

Mean predicted aligned error: 11.83 Å

Radius of gyration: 17.74 Å; Cα contacts (8 Å, |Δi|>4): 27; chains: 1; bounding box: 28×42×40 Å